Protein AF-A0A976PQH4-F1 (afdb_monomer_lite)

pLDDT: mean 90.43, std 6.34, range [61.38, 96.5]

Foldseek 3Di:
DVPDCCVVPPPPNDDPVRVVVVVVVVVVVVVVVVPDDDVVNCCVPPVD

Structure (mmCIF, N/CA/C/O backbone):
data_AF-A0A976PQH4-F1
#
_entry.id   AF-A0A976PQH4-F1
#
loop_
_atom_site.group_PDB
_atom_site.id
_atom_site.type_symbol
_atom_site.label_atom_id
_atom_site.label_alt_id
_atom_site.label_comp_id
_atom_site.label_asym_id
_atom_site.label_entity_id
_atom_site.label_seq_id
_atom_site.pdbx_PDB_ins_code
_atom_site.Cartn_x
_atom_site.Cartn_y
_atom_site.Cartn_z
_atom_site.occupancy
_atom_site.B_iso_or_equiv
_atom_site.auth_seq_id
_atom_site.auth_comp_id
_atom_site.auth_asym_id
_atom_site.auth_atom_id
_atom_site.pdbx_PDB_model_num
ATOM 1 N N . LEU A 1 1 ? -8.424 -2.701 1.057 1.00 77.81 1 LEU A N 1
ATOM 2 C CA . LEU A 1 1 ? -8.116 -2.549 2.493 1.00 77.81 1 LEU A CA 1
ATOM 3 C C . LEU A 1 1 ? -8.537 -1.182 3.015 1.00 77.81 1 LEU A C 1
ATOM 5 O O . LEU A 1 1 ? -9.135 -1.131 4.068 1.00 77.81 1 LEU A O 1
ATOM 9 N N . ASP A 1 2 ? -8.320 -0.099 2.268 1.00 82.19 2 ASP A N 1
ATOM 10 C CA . ASP A 1 2 ? -8.734 1.237 2.720 1.00 82.19 2 ASP A CA 1
ATOM 11 C C . ASP A 1 2 ? -10.266 1.455 2.725 1.00 82.19 2 ASP A C 1
ATOM 13 O O . ASP A 1 2 ? -10.840 1.869 3.726 1.00 82.19 2 ASP A O 1
ATOM 17 N N . LYS A 1 3 ? -10.947 1.075 1.632 1.00 85.56 3 LYS A N 1
ATOM 18 C CA . LYS A 1 3 ? -12.374 1.378 1.396 1.00 85.56 3 LYS A CA 1
ATOM 19 C C . LYS A 1 3 ? -13.391 0.491 2.130 1.00 85.56 3 LYS A C 1
ATOM 21 O O . LYS A 1 3 ? -14.564 0.841 2.156 1.00 85.56 3 LYS A O 1
ATOM 26 N N . ASP A 1 4 ? -12.968 -0.644 2.679 1.00 88.50 4 ASP A N 1
ATOM 27 C CA . ASP A 1 4 ? -13.835 -1.537 3.458 1.00 88.50 4 ASP A CA 1
ATOM 28 C C . ASP A 1 4 ? -12.986 -2.368 4.428 1.00 88.50 4 ASP A C 1
ATOM 30 O O . ASP A 1 4 ? -12.325 -3.334 4.039 1.00 88.50 4 ASP A O 1
ATOM 34 N N . ARG A 1 5 ? -12.941 -1.917 5.684 1.00 89.38 5 ARG A N 1
ATOM 35 C CA . ARG A 1 5 ? -12.123 -2.491 6.768 1.00 89.38 5 ARG A CA 1
ATOM 36 C C . ARG A 1 5 ? -12.903 -2.744 8.058 1.00 89.38 5 ARG A C 1
ATOM 38 O O . ARG A 1 5 ? -12.340 -3.260 9.018 1.00 89.38 5 ARG A O 1
ATOM 45 N N . ALA A 1 6 ? -14.200 -2.429 8.084 1.00 88.88 6 ALA A N 1
ATOM 46 C CA . ALA A 1 6 ? -15.028 -2.527 9.289 1.00 88.88 6 ALA A CA 1
ATOM 47 C C . ALA A 1 6 ? -15.140 -3.969 9.818 1.00 88.88 6 ALA A C 1
ATOM 49 O O . ALA A 1 6 ? -15.288 -4.196 11.018 1.00 88.88 6 ALA A O 1
ATOM 50 N N . PHE A 1 7 ? -15.028 -4.963 8.933 1.00 91.88 7 PHE A N 1
ATOM 51 C CA . PHE A 1 7 ? -15.003 -6.370 9.327 1.00 91.88 7 PHE A CA 1
ATOM 52 C C . PHE A 1 7 ? -13.710 -6.771 10.060 1.00 91.88 7 PHE A C 1
ATOM 54 O O . PHE A 1 7 ? -13.743 -7.703 10.858 1.00 91.88 7 PHE A O 1
ATOM 61 N N . LEU A 1 8 ? -12.598 -6.065 9.820 1.00 90.19 8 LEU A N 1
ATOM 62 C CA . LEU A 1 8 ? -11.301 -6.316 10.457 1.00 90.19 8 LEU A CA 1
ATOM 63 C C . LEU A 1 8 ? -11.209 -5.648 11.831 1.00 90.19 8 LEU A C 1
ATOM 65 O O . LEU A 1 8 ? -10.628 -6.206 12.754 1.00 90.19 8 LEU A O 1
ATOM 69 N N . THR A 1 9 ? -11.807 -4.471 11.995 1.00 91.12 9 THR A N 1
ATOM 70 C CA . THR A 1 9 ? -11.787 -3.745 13.275 1.00 91.12 9 THR A CA 1
ATOM 71 C C . THR A 1 9 ? -12.855 -4.233 14.257 1.00 91.12 9 THR A C 1
ATOM 73 O O . THR A 1 9 ? -12.823 -3.904 15.447 1.00 91.12 9 THR A O 1
ATOM 76 N N . LYS A 1 10 ? -13.795 -5.071 13.798 1.00 91.94 10 LYS A N 1
ATOM 77 C CA . LYS A 1 10 ? -14.852 -5.649 14.632 1.00 91.94 10 LYS A CA 1
ATOM 78 C C . LYS A 1 10 ? -14.260 -6.433 15.807 1.00 91.94 10 LYS A C 1
AT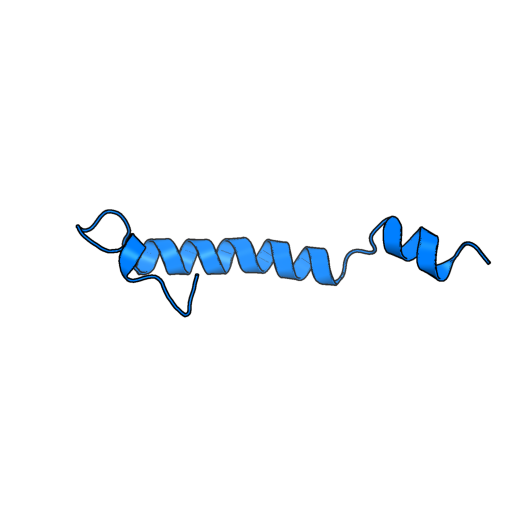OM 80 O O . LYS A 1 10 ? -13.465 -7.347 15.627 1.00 91.94 10 LYS A O 1
ATOM 85 N N . 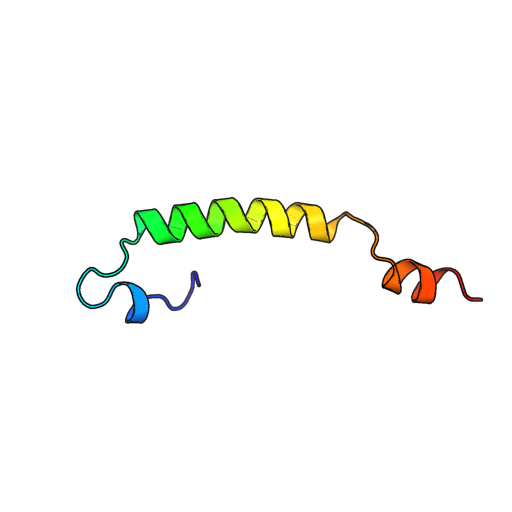GLY A 1 11 ? -14.693 -6.091 17.021 1.00 90.06 11 GLY A N 1
ATOM 86 C CA . GLY A 1 11 ? -14.213 -6.730 18.250 1.00 90.06 11 GLY A CA 1
ATOM 87 C C . GLY A 1 11 ? -12.816 -6.284 18.690 1.00 90.06 11 GLY A C 1
ATOM 88 O O . GLY A 1 11 ? -12.245 -6.921 19.567 1.00 90.06 11 GLY A O 1
ATOM 89 N N . GLY A 1 12 ? -12.265 -5.216 18.098 1.00 88.56 12 GLY A N 1
ATOM 90 C CA . GLY A 1 12 ? -10.948 -4.686 18.465 1.00 88.56 12 GLY A CA 1
ATOM 91 C C . GLY A 1 12 ? -9.780 -5.577 18.040 1.00 88.56 12 GLY A C 1
ATOM 92 O O . GLY A 1 12 ? -8.688 -5.436 18.581 1.00 88.56 12 GLY A O 1
ATOM 93 N N . VAL A 1 13 ? -10.004 -6.500 17.096 1.00 91.19 13 VAL A N 1
ATOM 94 C CA . VAL A 1 13 ? -8.977 -7.431 16.594 1.00 91.19 13 VAL A CA 1
ATOM 95 C C . VAL A 1 13 ? -7.853 -6.675 15.884 1.00 91.19 13 VAL A C 1
ATOM 97 O O . VAL A 1 13 ? -6.681 -6.991 16.063 1.00 91.19 13 VAL A O 1
ATOM 100 N N . PHE A 1 14 ? -8.214 -5.645 15.121 1.00 92.81 14 PHE A N 1
ATOM 101 C CA . PHE A 1 14 ? -7.282 -4.712 14.503 1.00 92.81 14 PHE A CA 1
ATOM 102 C C . PHE A 1 14 ? -7.672 -3.277 14.853 1.00 92.81 14 PHE A C 1
ATOM 104 O O . PHE A 1 14 ? -8.858 -2.951 14.944 1.00 92.81 14 PHE A O 1
ATOM 111 N N . THR A 1 15 ? -6.671 -2.415 15.026 1.00 94.25 15 THR A N 1
ATOM 112 C CA . THR A 1 15 ? -6.869 -0.969 15.160 1.00 94.25 15 THR A CA 1
ATOM 113 C C . THR A 1 15 ? -6.708 -0.291 13.806 1.00 94.25 15 THR A C 1
ATOM 115 O O . THR A 1 15 ? -5.945 -0.758 12.956 1.00 94.25 15 THR A O 1
ATOM 118 N N . ASP A 1 16 ? -7.370 0.850 13.613 1.00 93.25 16 ASP A N 1
ATOM 119 C CA . ASP A 1 16 ? -7.209 1.637 12.386 1.00 93.25 16 ASP A CA 1
ATOM 120 C C . ASP A 1 16 ? -5.751 2.065 12.173 1.00 93.25 16 ASP A C 1
ATOM 122 O O . ASP A 1 16 ? -5.229 1.919 11.072 1.00 93.25 16 ASP A O 1
ATOM 126 N N . SER A 1 17 ? -5.047 2.443 13.247 1.00 94.75 17 SER A N 1
ATOM 127 C CA . SER A 1 17 ? -3.626 2.811 13.193 1.00 94.75 17 SER A CA 1
ATOM 128 C C . SER A 1 17 ? -2.718 1.686 12.688 1.00 94.75 17 SER A C 1
ATOM 130 O O . SER A 1 17 ? -1.765 1.944 11.955 1.00 94.75 17 SER A O 1
ATOM 132 N N . MET A 1 18 ? -3.007 0.432 13.050 1.00 94.50 18 MET A N 1
ATOM 133 C CA . MET A 1 18 ? -2.255 -0.725 12.564 1.00 94.50 18 MET A CA 1
ATOM 134 C C . MET A 1 18 ? -2.519 -0.962 11.075 1.00 94.50 18 MET A C 1
ATOM 136 O O . MET A 1 18 ? -1.591 -1.262 10.324 1.00 94.50 18 MET A O 1
ATOM 140 N N . LEU A 1 19 ? -3.776 -0.831 10.647 1.00 95.00 19 LEU A N 1
ATOM 141 C CA . LEU A 1 19 ? -4.159 -1.006 9.248 1.00 95.00 19 LEU A CA 1
ATOM 142 C C . LEU A 1 19 ? -3.565 0.093 8.363 1.00 95.00 19 LEU A C 1
ATOM 144 O O . LEU A 1 19 ? -3.062 -0.220 7.286 1.00 95.00 19 LEU A O 1
ATOM 148 N N . ASP A 1 20 ? -3.559 1.342 8.824 1.00 95.56 20 ASP A N 1
ATOM 149 C CA . ASP A 1 20 ? -2.960 2.463 8.094 1.00 95.56 20 ASP A CA 1
ATOM 150 C C . ASP A 1 20 ? -1.445 2.286 7.940 1.00 95.56 20 ASP A C 1
ATOM 152 O O . ASP A 1 20 ? -0.934 2.367 6.822 1.00 95.56 20 ASP A O 1
ATOM 156 N N . ALA A 1 21 ? -0.740 1.923 9.017 1.00 96.06 21 ALA A N 1
ATOM 157 C CA . ALA A 1 21 ? 0.695 1.635 8.960 1.00 96.06 21 ALA A CA 1
ATOM 158 C C . ALA A 1 21 ? 1.017 0.456 8.022 1.00 96.06 21 ALA A C 1
ATOM 160 O O . ALA A 1 21 ? 2.004 0.481 7.285 1.00 96.06 21 ALA A O 1
ATOM 161 N N . TYR A 1 22 ? 0.173 -0.582 8.010 1.00 95.25 22 TYR A N 1
ATOM 162 C CA . TYR A 1 22 ? 0.334 -1.714 7.098 1.00 95.25 22 TYR A CA 1
ATOM 163 C C . TYR A 1 22 ? 0.120 -1.314 5.633 1.00 95.25 22 TYR A C 1
ATOM 165 O O . TYR A 1 22 ? 0.884 -1.735 4.761 1.00 95.25 22 TYR A O 1
ATOM 173 N N . ILE A 1 23 ? -0.904 -0.500 5.354 1.00 95.94 23 ILE A N 1
ATOM 174 C CA . ILE A 1 23 ? -1.169 0.023 4.010 1.00 95.94 23 ILE A CA 1
ATOM 175 C C . ILE A 1 23 ? 0.026 0.847 3.537 1.00 95.94 23 ILE A C 1
ATOM 177 O O . ILE A 1 23 ? 0.516 0.602 2.438 1.00 95.94 23 ILE A O 1
ATOM 181 N N . GLU A 1 24 ? 0.528 1.770 4.357 1.00 95.88 24 GLU A N 1
ATOM 182 C CA . GLU A 1 24 ? 1.689 2.597 4.023 1.00 95.88 24 GLU A CA 1
ATOM 183 C C . GLU A 1 24 ? 2.916 1.738 3.690 1.00 95.88 24 GLU A C 1
ATOM 185 O O . GLU A 1 24 ? 3.500 1.869 2.609 1.00 95.88 24 GLU A O 1
ATOM 190 N N . LEU A 1 25 ? 3.247 0.784 4.566 1.00 96.06 25 LEU A N 1
ATOM 191 C CA . LEU A 1 25 ? 4.368 -0.130 4.366 1.00 96.06 25 LEU A CA 1
ATOM 192 C C . LEU A 1 25 ? 4.239 -0.918 3.054 1.00 96.06 25 LEU A C 1
ATOM 194 O O . LEU A 1 25 ? 5.204 -1.047 2.300 1.00 96.06 25 LEU A O 1
ATOM 198 N N . LYS A 1 26 ? 3.043 -1.431 2.745 1.00 95.94 26 LYS A N 1
ATOM 199 C CA . LYS A 1 26 ? 2.805 -2.188 1.509 1.00 95.94 26 LYS A CA 1
ATOM 200 C C . LYS A 1 26 ? 2.757 -1.320 0.261 1.00 95.94 26 LYS A C 1
ATOM 202 O O . LYS A 1 26 ? 3.164 -1.779 -0.806 1.00 95.94 26 LYS A O 1
ATOM 207 N N . MET A 1 27 ? 2.339 -0.065 0.367 1.00 96.50 27 MET A N 1
ATOM 208 C CA . MET A 1 27 ? 2.363 0.858 -0.765 1.00 96.50 27 MET A CA 1
ATOM 209 C C . MET A 1 27 ? 3.789 1.196 -1.214 1.00 96.50 27 MET A C 1
ATOM 211 O O . MET A 1 27 ? 3.997 1.428 -2.407 1.00 96.50 27 MET A O 1
ATOM 215 N N . ALA A 1 28 ? 4.781 1.145 -0.319 1.00 94.88 28 ALA A N 1
ATOM 216 C CA . ALA A 1 28 ? 6.189 1.261 -0.701 1.00 94.88 28 ALA A CA 1
ATOM 217 C C . ALA A 1 28 ? 6.634 0.104 -1.619 1.00 94.88 28 ALA A C 1
ATOM 219 O O . ALA A 1 28 ? 7.244 0.337 -2.663 1.00 94.88 28 ALA A O 1
ATOM 220 N N . GLU A 1 29 ? 6.262 -1.138 -1.288 1.00 94.56 29 GLU A N 1
ATOM 221 C CA . GLU A 1 29 ? 6.536 -2.310 -2.135 1.00 94.56 29 GLU A CA 1
ATOM 222 C C . GLU A 1 29 ? 5.823 -2.212 -3.492 1.00 94.56 29 GLU A C 1
ATOM 224 O O . GLU A 1 29 ? 6.441 -2.434 -4.533 1.00 94.56 29 GLU A O 1
ATOM 229 N N . 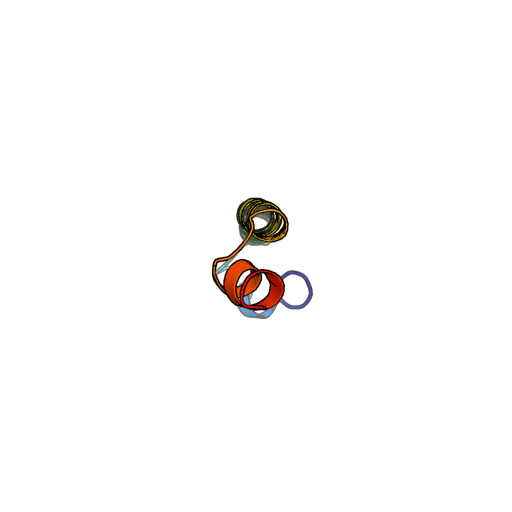VAL A 1 30 ? 4.542 -1.819 -3.498 1.00 95.25 30 VAL A N 1
ATOM 230 C CA . VAL A 1 30 ? 3.759 -1.619 -4.731 1.00 95.25 30 VAL A CA 1
ATOM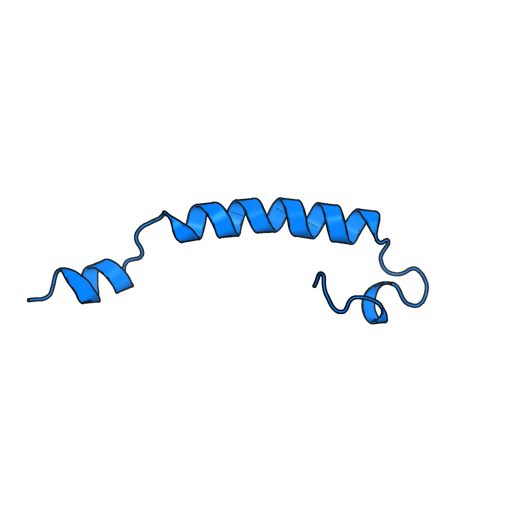 231 C C . VAL A 1 30 ? 4.391 -0.551 -5.620 1.00 95.25 30 VAL A C 1
ATOM 233 O O . VAL A 1 30 ? 4.434 -0.713 -6.837 1.00 95.25 30 VAL A O 1
ATOM 236 N N . SER A 1 31 ? 4.877 0.541 -5.032 1.00 94.75 31 SER A N 1
ATOM 237 C CA . SER A 1 31 ? 5.514 1.625 -5.782 1.00 94.75 31 SER A CA 1
ATOM 238 C C . SER A 1 31 ? 6.792 1.152 -6.469 1.00 94.75 31 SER A C 1
ATOM 240 O O . SER A 1 31 ? 7.009 1.483 -7.631 1.00 94.75 31 SER A O 1
ATOM 242 N N . ARG A 1 32 ? 7.596 0.323 -5.791 1.00 93.00 32 ARG A N 1
ATOM 243 C CA . ARG A 1 32 ? 8.798 -0.281 -6.376 1.00 93.00 32 ARG A CA 1
ATOM 244 C C . ARG A 1 32 ? 8.452 -1.225 -7.531 1.00 93.00 32 ARG A C 1
ATOM 246 O O . ARG A 1 32 ? 8.981 -1.068 -8.625 1.00 93.00 32 ARG A O 1
ATOM 253 N N . ALA A 1 33 ? 7.493 -2.125 -7.324 1.00 93.12 33 ALA A N 1
ATOM 254 C CA . ALA A 1 33 ? 7.061 -3.073 -8.351 1.00 93.12 33 ALA A CA 1
ATOM 255 C C . ALA A 1 33 ? 6.470 -2.400 -9.608 1.00 93.12 33 ALA A C 1
ATOM 257 O O . ALA A 1 33 ? 6.438 -3.012 -10.666 1.00 93.12 33 ALA A O 1
ATOM 258 N N . ARG A 1 34 ? 5.993 -1.151 -9.511 1.00 91.75 34 ARG A N 1
ATOM 259 C CA . ARG A 1 34 ? 5.464 -0.385 -10.657 1.00 91.75 34 ARG A CA 1
ATOM 260 C C . ARG A 1 34 ? 6.537 0.203 -11.571 1.00 91.75 34 ARG A C 1
ATOM 262 O O . ARG A 1 34 ? 6.200 0.610 -12.677 1.00 91.75 34 ARG A O 1
ATOM 269 N N . VAL A 1 35 ? 7.771 0.336 -11.089 1.00 91.38 35 VAL A N 1
ATOM 270 C CA . VAL A 1 35 ? 8.892 0.905 -11.860 1.00 91.38 35 VAL A CA 1
ATOM 271 C C . VAL A 1 35 ? 9.950 -0.137 -12.214 1.00 91.38 35 VAL A C 1
ATOM 273 O O . VAL A 1 35 ? 10.763 0.098 -13.103 1.00 91.38 35 VAL A O 1
ATOM 276 N N . GLU A 1 36 ? 9.956 -1.278 -11.525 1.00 91.38 36 GLU A N 1
ATOM 277 C CA . GLU A 1 36 ? 10.792 -2.425 -11.869 1.00 91.38 36 GLU A CA 1
ATOM 278 C C . GLU A 1 36 ? 10.262 -3.110 -13.131 1.00 91.38 36 GLU A C 1
ATOM 280 O O . GLU A 1 36 ? 9.080 -3.434 -13.216 1.00 91.38 36 GLU A O 1
ATOM 285 N N . VAL A 1 37 ? 11.152 -3.363 -14.093 1.00 90.12 37 VAL A N 1
ATOM 286 C CA . VAL A 1 37 ? 10.804 -4.130 -15.292 1.00 90.12 37 VAL A CA 1
ATOM 287 C C . VAL A 1 37 ? 10.703 -5.607 -14.926 1.00 90.12 37 VAL A C 1
ATOM 289 O O . VAL A 1 37 ? 11.625 -6.191 -14.351 1.00 90.12 37 VAL A O 1
ATOM 292 N N . THR A 1 38 ? 9.582 -6.220 -15.274 1.00 91.38 38 THR A N 1
ATOM 293 C CA . THR A 1 38 ? 9.293 -7.631 -15.017 1.00 91.38 38 THR A CA 1
ATOM 294 C C . THR A 1 38 ? 9.768 -8.518 -16.176 1.00 91.38 38 THR A C 1
ATOM 296 O O . THR A 1 38 ? 9.791 -8.073 -17.324 1.00 91.38 38 THR A O 1
ATOM 299 N N . PRO A 1 39 ? 10.114 -9.800 -15.939 1.00 92.00 39 PRO A N 1
ATOM 300 C CA . PRO A 1 39 ? 10.490 -10.724 -17.016 1.00 92.00 39 PRO A CA 1
ATOM 301 C C . PRO A 1 39 ? 9.430 -10.837 -18.121 1.00 92.00 39 PRO A C 1
ATOM 303 O O . PRO A 1 39 ? 9.765 -10.874 -19.298 1.00 92.00 39 PRO A O 1
ATOM 306 N N . THR A 1 40 ? 8.147 -10.790 -17.754 1.00 89.88 40 THR A N 1
ATOM 307 C CA . THR A 1 40 ? 7.037 -10.805 -18.713 1.00 89.88 40 THR A CA 1
ATOM 308 C C . THR A 1 40 ? 7.051 -9.586 -19.639 1.00 89.88 40 THR A C 1
ATOM 310 O O . THR A 1 40 ? 6.695 -9.702 -20.808 1.00 89.88 40 THR A O 1
ATOM 313 N N . GLU A 1 41 ? 7.460 -8.410 -19.153 1.00 88.94 41 GLU A N 1
ATOM 314 C CA . GLU A 1 41 ? 7.612 -7.223 -20.005 1.00 88.94 41 GLU A CA 1
ATOM 315 C C . GLU A 1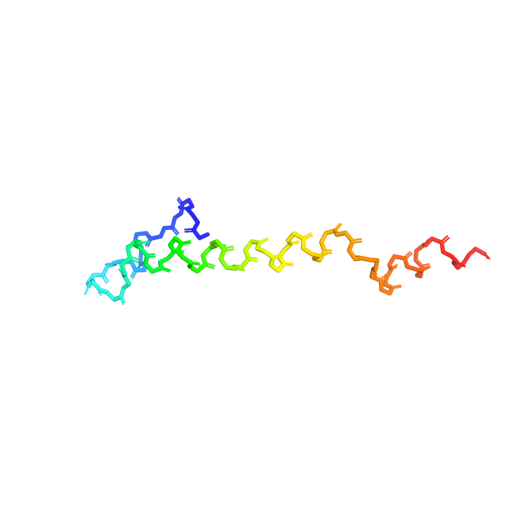 41 ? 8.771 -7.390 -20.993 1.00 88.94 41 GLU A C 1
ATOM 317 O O . GLU A 1 41 ? 8.649 -6.970 -22.141 1.00 88.94 41 GLU A O 1
ATOM 322 N N . PHE A 1 42 ? 9.858 -8.068 -20.609 1.00 89.50 42 PHE A N 1
ATOM 323 C CA . PHE A 1 42 ? 10.902 -8.437 -21.569 1.00 89.50 42 PHE A CA 1
ATOM 324 C C . PHE A 1 42 ? 10.366 -9.387 -22.645 1.00 89.50 42 PHE A C 1
ATOM 326 O O . PHE A 1 42 ? 10.569 -9.118 -23.827 1.00 89.50 42 PHE A O 1
ATOM 333 N N . ASP A 1 43 ? 9.621 -10.429 -22.265 1.00 88.19 43 ASP A N 1
ATOM 334 C CA . ASP A 1 43 ? 9.020 -11.355 -23.232 1.00 88.19 43 ASP A CA 1
ATOM 335 C C . ASP A 1 43 ? 8.078 -10.624 -24.205 1.00 88.19 43 ASP A C 1
ATOM 337 O O . ASP A 1 43 ? 8.136 -10.864 -25.412 1.00 88.19 43 ASP A O 1
ATOM 341 N N . MET A 1 44 ? 7.248 -9.699 -23.703 1.00 87.75 44 MET A N 1
ATOM 342 C CA . MET A 1 44 ? 6.307 -8.917 -24.516 1.00 87.75 44 MET A CA 1
ATOM 343 C C . MET A 1 44 ? 6.988 -7.941 -25.482 1.00 87.75 44 MET A C 1
ATOM 345 O O . MET A 1 44 ? 6.503 -7.770 -26.600 1.00 87.75 44 MET A O 1
ATOM 349 N N . TYR A 1 45 ? 8.065 -7.270 -25.061 1.00 88.25 45 TYR A N 1
ATOM 350 C CA . TYR A 1 45 ? 8.640 -6.150 -25.816 1.00 88.25 45 TYR A CA 1
ATOM 351 C C . TYR A 1 45 ? 9.952 -6.475 -26.549 1.00 88.25 45 TYR A C 1
ATOM 353 O O . TYR A 1 45 ? 10.341 -5.704 -27.424 1.00 88.25 45 TYR A O 1
ATOM 361 N N . TYR A 1 46 ? 10.622 -7.594 -26.243 1.00 79.69 46 TYR A N 1
ATOM 362 C CA . TYR A 1 46 ? 11.927 -7.952 -26.826 1.00 79.69 46 TYR A CA 1
ATOM 363 C C . TYR A 1 46 ? 11.957 -9.273 -27.618 1.00 79.69 46 TYR A C 1
ATOM 365 O O . TYR A 1 46 ? 13.009 -9.615 -28.154 1.00 79.69 46 TYR A O 1
ATOM 373 N N . SER A 1 47 ? 10.835 -9.986 -27.759 1.00 74.38 47 SER A N 1
ATOM 374 C CA . SER A 1 47 ? 10.762 -11.266 -28.498 1.00 74.38 47 SER A CA 1
ATOM 375 C C . SER A 1 47 ? 10.314 -11.131 -29.968 1.00 74.38 47 SER A C 1
ATOM 377 O O . SER A 1 47 ? 9.658 -12.036 -30.484 1.00 74.38 47 SER A O 1
ATOM 379 N N . LEU A 1 48 ? 10.610 -9.998 -30.623 1.00 61.38 48 LEU A N 1
ATO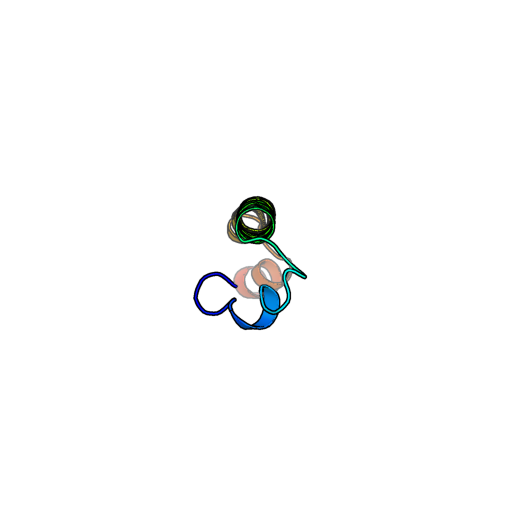M 380 C CA . LEU A 1 48 ? 10.274 -9.764 -32.038 1.00 61.38 48 LEU A CA 1
ATOM 381 C C . LEU A 1 48 ? 11.143 -10.604 -32.988 1.00 61.38 48 LEU A C 1
ATOM 383 O O . LEU A 1 48 ? 12.374 -10.655 -32.764 1.00 61.38 48 LEU A O 1
#

Secondary structure (DSSP, 8-state):
--S--HHHHGGGSS-HHHHHHHHHHHHHHHHHHTTSPPHHHHHHHH--

Radius of gyration: 17.25 Å; chains: 1; bounding box: 27×14×50 Å

Sequence (48 aa):
LDKDRAFLTKGGVFTDSMLDAYIELKMAEVSRARVEVTPTEFDMYYSL